Protein 4ESF (pdb70)

CATH classification: 1.10.10.10

Sequence (100 aa):
NLTEMLKGSLEGCVLEIISRRETYGYEITRHLNDLGFTEVVEGTVYTILVRLEKKKLVNIEKKPPRKFYSLNEAGRQELELFWKKWDFVSSKINVLKSSN

Nearest PDB structures (foldseek):
  4esf-assembly1_A-2  TM=1.010E+00  e=8.098E-18  Bacillus cereus ATCC 10987
  6abq-assembly1_B  TM=9.794E-01  e=4.890E-12  Listeria monocytogenes
  6abq-assembly1_A  TM=9.754E-01  e=1.601E-11  Listeria monocytogenes
  6qil-assembly2_C  TM=7.354E-01  e=1.183E-04  Halobacterium salinarum NRC-1
  2co5-assembly1_A  TM=8.386E-01  e=3.887E-03  Sulfolobus turreted icosahedral virus 1

InterPro domains:
  IPR005149 Transcription regulator PadR, N-terminal [PF03551] (16-87)
  IPR036388 Winged helix-like DNA-binding domain superfamily [G3DSA:1.10.10.10] (1-106)
  IPR036390 Winged helix DNA-binding domain superfamily [SSF46785] (5-99)
  IPR052509 Metal-responsive DNA-binding regulator [PTHR33169] (3-102)

Structure (mmCIF, N/CA/C/O backbone):
data_4ESF
#
_entry.id   4ESF
#
_cell.length_a   43.945
_cell.length_b   43.945
_cell.length_c   120.074
_cell.angle_alpha   90.00
_cell.angle_beta   90.00
_cell.angle_gamma   90.00
#
_symmetry.space_group_name_H-M   'P 43 21 2'
#
loop_
_entity.id
_entity.type
_entity.pdbx_description
1 polymer 'PadR-like transcriptional regulator'
2 water water
#
loop_
_atom_site.group_PDB
_atom_site.id
_atom_site.type_symbol
_atom_site.label_atom_id
_atom_site.label_alt_id
_atom_site.label_comp_id
_atom_site.label_asym_id
_atom_site.label_entity_id
_atom_site.label_seq_id
_atom_site.pdbx_PDB_ins_code
_atom_site.Cartn_x
_atom_site.Cartn_y
_atom_site.Cartn_z
_atom_site.occupancy
_atom_site.B_iso_or_equiv
_atom_site.auth_seq_id
_atom_site.auth_comp_id
_atom_site.auth_asym_id
_atom_site.auth_atom_id
_atom_site.pdbx_PDB_model_num
ATOM 1 N N . ASN A 1 3 ? 13.611 6.096 -12.587 1.00 75.66 3 ASN A N 1
ATOM 2 C CA . ASN A 1 3 ? 12.472 5.642 -11.793 1.00 98.21 3 ASN A CA 1
ATOM 3 C C . 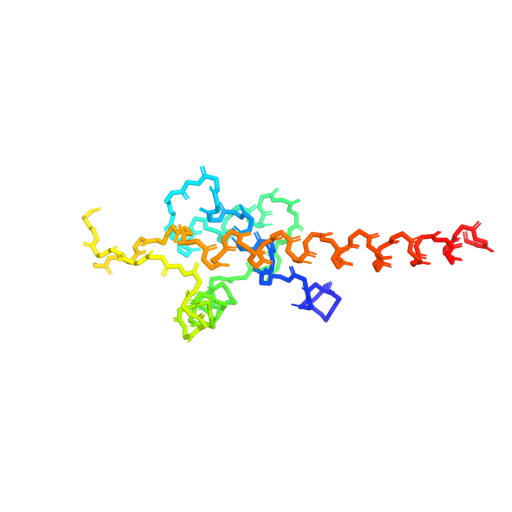ASN A 1 3 ? 12.547 6.182 -10.365 1.00 100.78 3 ASN A C 1
ATOM 4 O O . ASN A 1 3 ? 13.076 5.536 -9.456 1.00 100.30 3 ASN A O 1
ATOM 9 N N . LEU A 1 4 ? 11.998 7.377 -10.185 1.00 99.28 4 LEU A N 1
ATOM 10 C CA . LEU A 1 4 ? 12.099 8.098 -8.926 1.00 87.56 4 LEU A CA 1
ATOM 11 C C . LEU A 1 4 ? 10.808 8.020 -8.143 1.00 79.51 4 LEU A C 1
ATOM 12 O O . LEU A 1 4 ? 10.679 8.669 -7.112 1.00 66.87 4 LEU A O 1
ATOM 17 N N . THR A 1 5 ? 9.851 7.242 -8.644 1.00 83.44 5 THR A N 1
ATOM 18 C CA . THR A 1 5 ? 8.498 7.233 -8.097 1.00 82.80 5 THR A CA 1
ATOM 19 C C . THR A 1 5 ? 8.453 7.006 -6.580 1.00 70.79 5 THR A C 1
ATOM 20 O O . THR A 1 5 ? 7.866 7.800 -5.861 1.00 64.22 5 THR A O 1
ATOM 24 N N . GLU A 1 6 ? 9.066 5.940 -6.081 1.00 77.71 6 GLU A N 1
ATOM 25 C CA . GLU A 1 6 ? 8.976 5.660 -4.647 1.00 86.59 6 GLU A CA 1
ATOM 26 C C . GLU A 1 6 ? 9.577 6.792 -3.807 1.00 82.43 6 GLU A C 1
ATOM 27 O O . GLU A 1 6 ? 8.998 7.211 -2.795 1.00 80.38 6 GLU A O 1
ATOM 33 N N . MET A 1 7 ? 10.731 7.293 -4.238 1.00 72.73 7 MET A N 1
ATOM 34 C CA . MET A 1 7 ? 11.420 8.351 -3.505 1.00 71.26 7 MET A CA 1
ATOM 35 C C . MET A 1 7 ? 10.643 9.659 -3.549 1.00 62.29 7 MET A C 1
ATOM 36 O O . MET A 1 7 ? 10.576 10.396 -2.562 1.00 58.56 7 MET A O 1
ATOM 41 N N . LEU A 1 8 ? 10.056 9.940 -4.705 1.00 52.59 8 LEU A N 1
ATOM 42 C CA . LEU A 1 8 ? 9.335 11.186 -4.924 1.00 54.27 8 LEU A CA 1
ATOM 43 C C . LEU A 1 8 ? 7.913 11.142 -4.361 1.00 53.16 8 LEU A C 1
ATOM 44 O O . LEU A 1 8 ? 7.328 12.181 -4.062 1.00 53.32 8 LEU A O 1
ATOM 49 N N . LYS A 1 9 ? 7.369 9.937 -4.210 1.00 59.4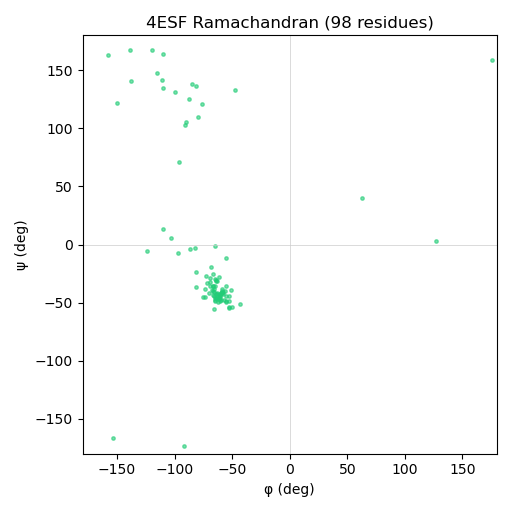0 9 LYS A N 1
ATOM 50 C CA . LYS A 1 9 ? 5.980 9.762 -3.789 1.00 67.17 9 LYS A CA 1
ATOM 51 C C . LYS A 1 9 ? 5.671 10.541 -2.508 1.00 62.10 9 LYS A C 1
ATOM 52 O O . LYS A 1 9 ? 4.743 11.351 -2.493 1.00 56.98 9 LYS A O 1
ATOM 58 N N . GLY A 1 10 ? 6.455 10.306 -1.450 1.00 59.94 10 GLY A N 1
ATOM 59 C CA . GLY A 1 10 ? 6.269 10.984 -0.176 1.00 48.89 10 GLY A CA 1
ATOM 60 C C . GLY A 1 10 ? 6.492 12.498 -0.138 1.00 56.74 10 GLY A C 1
ATOM 61 O O . GLY A 1 10 ? 6.321 13.101 0.931 1.00 67.24 10 GLY A O 1
ATOM 62 N N . SER A 1 11 ? 6.863 13.111 -1.273 1.00 52.61 11 SER A N 1
ATOM 63 C CA . SER A 1 11 ? 7.092 14.566 -1.366 1.00 42.53 11 SER A CA 1
ATOM 64 C C . SER A 1 11 ? 6.254 15.252 -2.436 1.00 39.15 11 SER A C 1
ATOM 65 O O . SER A 1 11 ? 6.253 16.474 -2.563 1.00 38.08 11 SER A O 1
ATOM 68 N N . LEU A 1 12 ? 5.536 14.458 -3.207 1.00 37.08 12 LEU A N 1
ATOM 69 C CA . LEU A 1 12 ? 4.897 14.953 -4.389 1.00 34.76 12 LEU A CA 1
ATOM 70 C C . LEU A 1 12 ? 3.670 15.820 -4.077 1.00 37.56 12 LEU A C 1
ATOM 71 O O . LEU A 1 12 ? 3.412 16.834 -4.744 1.00 37.48 12 LEU A O 1
ATOM 76 N N . GLU A 1 13 ? 2.911 15.435 -3.059 1.00 45.21 13 GLU A N 1
ATOM 77 C CA . GLU A 1 13 ? 1.761 16.240 -2.657 1.00 45.49 13 GLU A CA 1
ATOM 78 C C . GLU A 1 13 ? 2.189 17.663 -2.291 1.00 44.06 13 GLU A C 1
ATOM 79 O O . GLU A 1 13 ? 1.533 18.633 -2.694 1.00 41.68 13 GLU A O 1
ATOM 85 N N . GLY A 1 14 ? 3.301 17.780 -1.561 1.00 39.79 14 GLY A N 1
ATOM 86 C CA . GLY A 1 14 ? 3.855 19.080 -1.206 1.00 41.91 14 GLY A CA 1
ATOM 87 C C . GLY A 1 14 ? 4.318 19.920 -2.401 1.00 46.87 14 GLY A C 1
ATOM 88 O O . GLY A 1 14 ? 4.106 21.141 -2.455 1.00 43.72 14 GLY A O 1
ATOM 89 N N . CYS A 1 15 ? 4.977 19.282 -3.357 1.00 41.25 15 CYS A N 1
ATOM 90 C CA . CYS A 1 15 ? 5.401 19.980 -4.571 1.00 35.05 15 CYS A CA 1
ATOM 91 C C . CYS A 1 15 ? 4.166 20.547 -5.285 1.00 29.19 15 CYS A C 1
ATOM 92 O O . CYS A 1 15 ? 4.168 21.680 -5.732 1.00 37.55 15 CYS A O 1
ATOM 95 N N . VAL A 1 16 ? 3.094 19.770 -5.335 1.00 35.96 16 VAL A N 1
ATOM 96 C CA . VAL A 1 16 ? 1.852 20.243 -5.938 1.00 39.01 16 VAL A CA 1
ATOM 97 C C . VAL A 1 16 ? 1.264 21.450 -5.202 1.00 38.83 16 VAL A C 1
ATOM 98 O O . VAL A 1 16 ? 0.936 22.474 -5.830 1.00 42.96 16 VAL A O 1
ATOM 102 N N . LEU A 1 17 ? 1.152 21.338 -3.876 1.00 41.15 17 LEU A N 1
ATOM 103 C CA . LEU A 1 17 ? 0.715 22.463 -3.050 1.00 36.59 17 LEU A CA 1
ATOM 104 C C . LEU A 1 17 ? 1.566 23.689 -3.337 1.00 32.37 17 LEU A C 1
ATOM 105 O O . LEU A 1 17 ? 1.056 24.797 -3.486 1.00 36.06 17 LEU A O 1
ATOM 110 N N . GLU A 1 18 ? 2.874 23.493 -3.418 1.00 31.63 18 GLU A N 1
ATOM 111 C CA . GLU A 1 18 ? 3.750 24.606 -3.706 1.00 28.95 18 GLU A CA 1
ATOM 112 C C . GLU A 1 18 ? 3.404 25.231 -5.073 1.00 40.09 18 GLU A C 1
ATOM 113 O O . GLU A 1 18 ? 3.355 26.451 -5.193 1.00 36.65 18 GLU A O 1
ATOM 119 N N . ILE A 1 19 ? 3.156 24.396 -6.089 1.00 43.58 19 ILE A N 1
ATOM 120 C CA . ILE A 1 19 ? 2.835 24.901 -7.430 1.00 44.70 19 ILE A CA 1
ATOM 121 C C . ILE A 1 19 ? 1.503 25.665 -7.407 1.00 40.69 19 ILE A C 1
ATOM 122 O O . ILE A 1 19 ? 1.418 26.779 -7.914 1.00 38.90 19 ILE A O 1
ATOM 127 N N . ILE A 1 20 ? 0.476 25.079 -6.785 1.00 43.48 20 ILE A N 1
ATOM 128 C CA . ILE A 1 20 ? -0.828 25.734 -6.725 1.00 48.72 20 ILE A CA 1
ATOM 129 C C . ILE A 1 20 ? -0.777 27.073 -5.976 1.00 55.98 20 ILE A C 1
ATOM 130 O O . ILE A 1 20 ? -1.578 27.975 -6.246 1.00 52.80 20 ILE A O 1
ATOM 135 N N . SER A 1 21 ? 0.165 27.193 -5.041 1.00 49.48 21 SER A N 1
ATOM 136 C CA . SER A 1 21 ? 0.284 28.388 -4.220 1.00 46.01 21 SER A CA 1
ATOM 137 C C . SER A 1 21 ? 0.635 29.613 -5.034 1.00 41.10 21 SER A C 1
ATOM 138 O O . SER A 1 21 ? 0.248 30.732 -4.677 1.00 44.82 21 SER A O 1
ATOM 141 N N . ARG A 1 22 ? 1.383 29.416 -6.122 1.00 40.47 22 ARG A N 1
ATOM 142 C CA . ARG A 1 22 ? 1.924 30.538 -6.891 1.00 48.23 22 ARG A CA 1
ATOM 143 C C . ARG A 1 22 ? 0.840 31.262 -7.688 1.00 59.07 22 ARG A C 1
ATOM 144 O O . ARG A 1 22 ? 0.968 32.462 -7.978 1.00 56.54 22 ARG A O 1
ATOM 152 N N . ARG A 1 23 ? -0.212 30.521 -8.041 1.00 55.70 23 ARG A N 1
ATOM 153 C CA . ARG A 1 23 ? -1.388 31.085 -8.702 1.00 56.65 23 ARG A CA 1
ATOM 154 C C . ARG A 1 23 ? -2.396 30.007 -9.099 1.00 50.55 23 ARG A C 1
ATOM 155 O O . ARG A 1 23 ? -2.066 28.823 -9.195 1.00 45.77 23 ARG A O 1
ATOM 163 N N . GLU A 1 24 ? -3.641 30.427 -9.294 1.00 53.72 24 GLU A N 1
ATOM 164 C CA . GLU A 1 24 ? -4.697 29.520 -9.740 1.00 60.45 24 GLU A CA 1
ATOM 165 C C . GLU A 1 24 ? -4.206 28.683 -10.913 1.00 59.91 24 GLU A C 1
ATOM 166 O O . GLU A 1 24 ? -3.626 29.218 -11.846 1.00 59.59 24 GLU A O 1
ATOM 172 N N . THR A 1 25 ? -4.442 27.379 -10.867 1.00 57.43 25 THR A N 1
ATOM 173 C CA . THR A 1 25 ? -3.953 26.500 -11.917 1.00 57.44 25 THR A CA 1
ATOM 174 C C . THR A 1 25 ? -4.824 25.250 -12.039 1.00 57.32 25 THR A C 1
ATOM 175 O O . THR A 1 25 ? -5.927 25.210 -11.520 1.00 51.81 25 THR A O 1
ATOM 179 N N . TYR A 1 26 ? -4.355 24.243 -12.758 1.00 55.53 26 TYR A N 1
ATOM 180 C CA . TYR A 1 26 ? -5.168 23.057 -12.987 1.00 52.65 26 TYR A CA 1
ATOM 181 C C . TYR A 1 26 ? -4.266 21.876 -13.337 1.00 51.38 26 TYR A C 1
ATOM 182 O O . TYR A 1 26 ? -3.106 22.060 -13.676 1.00 52.07 26 TYR A O 1
ATOM 191 N N . GLY A 1 27 ? -4.806 20.667 -13.228 1.00 52.92 27 GLY A N 1
ATOM 192 C CA . GLY A 1 27 ? -4.032 19.447 -13.384 1.00 47.44 27 GLY A CA 1
ATOM 193 C C . GLY A 1 27 ? -3.036 19.400 -14.535 1.00 51.18 27 GLY A C 1
ATOM 194 O O . GLY A 1 27 ? -1.871 19.041 -14.339 1.00 51.71 27 GLY A O 1
ATOM 195 N N . TYR A 1 28 ? -3.477 19.729 -15.746 1.00 47.32 28 TYR A N 1
ATOM 196 C CA . TYR A 1 28 ? -2.591 19.590 -16.895 1.00 56.41 28 TYR A CA 1
ATOM 197 C C . TYR A 1 28 ? -1.369 20.479 -16.671 1.00 52.73 28 TYR A C 1
ATOM 198 O O . TYR A 1 28 ? -0.233 20.066 -16.894 1.00 47.08 28 TYR A O 1
ATOM 207 N N . GLU A 1 29 ? -1.612 21.700 -16.219 1.00 45.66 29 GLU A N 1
ATOM 208 C CA . GLU A 1 29 ? -0.550 22.664 -16.106 1.00 43.00 29 GLU A CA 1
ATOM 209 C C . GLU A 1 29 ? 0.386 22.294 -14.947 1.00 40.74 29 GLU A C 1
ATOM 210 O O . GLU A 1 29 ? 1.597 22.502 -15.003 1.00 42.86 29 GLU A O 1
ATOM 216 N N . ILE A 1 30 ? -0.172 21.712 -13.895 1.00 42.29 30 ILE A N 1
ATOM 217 C CA . ILE A 1 30 ? 0.649 21.283 -12.789 1.00 37.41 30 ILE A CA 1
ATOM 218 C C . ILE A 1 30 ? 1.574 20.169 -13.266 1.00 42.10 30 ILE A C 1
ATOM 219 O O . ILE A 1 30 ? 2.767 20.147 -12.983 1.00 40.07 30 ILE A O 1
ATOM 224 N N . THR A 1 31 ? 1.003 19.224 -13.993 1.00 47.70 31 THR A N 1
ATOM 225 C CA . THR A 1 31 ? 1.781 18.104 -14.519 1.00 42.27 31 THR A CA 1
ATOM 226 C C . THR A 1 31 ? 2.950 18.612 -15.377 1.00 41.17 31 THR A C 1
ATOM 227 O O . THR A 1 31 ? 4.097 18.189 -15.204 1.00 41.85 31 THR A O 1
ATOM 231 N N . ARG A 1 32 ? 2.663 19.548 -16.279 1.00 40.16 32 ARG A N 1
ATOM 232 C CA . ARG A 1 32 ? 3.693 20.034 -17.192 1.00 41.87 32 ARG A CA 1
ATOM 233 C C . ARG A 1 32 ? 4.757 20.785 -16.396 1.00 45.29 32 ARG A C 1
ATOM 234 O O . ARG A 1 32 ? 5.945 20.699 -16.709 1.00 46.18 32 ARG A O 1
ATOM 242 N N . HIS A 1 33 ? 4.336 21.500 -15.354 1.00 47.05 33 HIS A N 1
ATOM 243 C CA . HIS A 1 33 ? 5.293 22.217 -14.511 1.00 49.75 33 HIS A CA 1
ATOM 244 C C . HIS A 1 33 ? 6.263 21.232 -13.808 1.00 43.63 33 HIS A C 1
ATOM 245 O O . HIS A 1 33 ? 7.473 21.469 -13.754 1.00 49.83 33 HIS A O 1
ATOM 252 N N . LEU A 1 34 ? 5.739 20.115 -13.320 1.00 40.92 34 LEU A N 1
ATOM 253 C CA . LEU A 1 34 ? 6.560 19.062 -12.699 1.00 36.12 34 LEU A CA 1
ATOM 254 C C . LEU A 1 34 ? 7.495 18.393 -13.723 1.00 38.63 34 LEU A C 1
ATOM 255 O O . LEU A 1 34 ? 8.651 18.076 -13.432 1.00 37.57 34 LEU A O 1
ATOM 260 N N . ASN A 1 35 ? 6.985 18.198 -14.931 1.00 44.93 35 ASN A N 1
ATOM 261 C CA . ASN A 1 35 ? 7.791 17.665 -16.032 1.00 48.94 35 ASN A CA 1
ATOM 262 C C . ASN A 1 35 ? 8.919 18.614 -16.391 1.00 49.46 35 ASN A C 1
ATOM 263 O O . ASN A 1 35 ? 10.056 18.184 -16.567 1.00 50.60 35 ASN A O 1
ATOM 268 N N . ASP A 1 36 ? 8.594 19.902 -16.503 1.00 50.52 36 ASP A N 1
ATOM 269 C CA . ASP A 1 36 ? 9.582 20.931 -16.813 1.00 50.97 36 ASP A CA 1
ATOM 270 C C . ASP A 1 36 ? 10.650 21.048 -15.714 1.00 54.08 36 ASP A C 1
ATOM 271 O O . ASP A 1 36 ? 11.802 21.389 -15.995 1.00 54.29 36 ASP A O 1
ATOM 276 N N . LEU A 1 37 ? 10.264 20.777 -14.463 1.00 45.92 37 LEU A N 1
ATOM 277 C CA . LEU A 1 37 ? 11.210 20.755 -13.348 1.00 51.05 37 LEU A CA 1
ATOM 278 C C . LEU A 1 37 ? 12.244 19.618 -13.502 1.00 51.84 37 LEU A C 1
ATOM 279 O O . LEU A 1 37 ? 13.380 19.723 -13.038 1.00 53.59 37 LEU A O 1
ATOM 284 N N . GLY A 1 38 ? 11.842 18.528 -14.146 1.00 48.67 38 GLY A N 1
ATOM 285 C CA . GLY A 1 38 ? 12.722 17.381 -14.328 1.00 48.61 38 GLY A CA 1
ATOM 286 C C . GLY A 1 38 ? 12.092 16.076 -13.859 1.00 48.80 38 GLY A C 1
ATOM 287 O O . GLY A 1 38 ? 12.724 15.029 -13.897 1.00 50.47 38 GLY A O 1
ATOM 288 N N . PHE A 1 39 ? 10.841 16.126 -13.421 1.00 38.23 39 PHE A N 1
ATOM 289 C CA . PHE A 1 39 ? 10.154 14.909 -13.018 1.00 46.09 39 PHE A CA 1
ATOM 290 C C . PHE A 1 39 ? 9.333 14.433 -14.195 1.00 42.16 39 PHE A C 1
ATOM 291 O O . PHE A 1 39 ? 8.106 14.482 -14.190 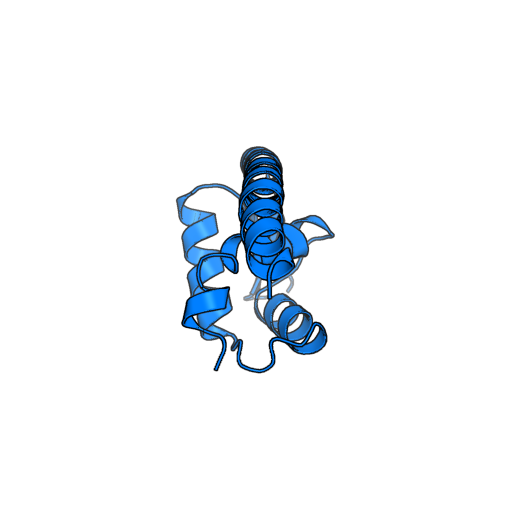1.00 44.85 39 PHE A O 1
ATOM 299 N N . THR A 1 40 ? 10.039 13.949 -15.209 1.00 56.32 40 THR A N 1
ATOM 300 C CA . THR A 1 40 ? 9.431 13.668 -16.502 1.00 62.09 40 THR A CA 1
ATOM 301 C C . THR A 1 40 ? 8.463 12.493 -16.463 1.00 67.73 40 THR A C 1
ATOM 302 O O . THR A 1 40 ? 7.620 12.357 -17.354 1.00 74.21 40 THR A O 1
ATOM 306 N N . GLU A 1 41 ? 8.572 11.653 -15.437 1.00 61.73 41 GLU A N 1
ATOM 307 C CA . GLU A 1 41 ? 7.738 10.462 -15.341 1.00 63.56 41 GLU A CA 1
ATOM 308 C C . GLU A 1 41 ? 6.401 10.755 -14.660 1.00 65.76 41 GLU A C 1
ATOM 309 O O . GLU A 1 41 ? 5.544 9.871 -14.557 1.00 74.01 41 GLU A O 1
ATOM 315 N N . VAL A 1 42 ? 6.216 11.989 -14.195 1.00 55.16 42 VAL A N 1
ATOM 316 C CA . VAL A 1 42 ? 4.949 12.376 -13.589 1.00 56.72 42 VAL A CA 1
ATOM 317 C C . VAL A 1 42 ? 3.917 12.600 -14.681 1.00 54.39 42 VAL A C 1
ATOM 318 O O . VAL A 1 42 ? 4.109 13.446 -15.541 1.00 53.94 42 VAL A O 1
ATOM 322 N N . VAL A 1 43 ? 2.824 11.848 -14.618 1.00 55.14 43 VAL A N 1
ATOM 323 C CA . VAL A 1 43 ? 1.749 11.963 -15.582 1.00 53.46 43 VAL A CA 1
ATOM 324 C C . VAL A 1 43 ? 0.521 12.578 -14.929 1.00 59.39 43 VAL A C 1
ATOM 325 O O . VAL A 1 43 ? 0.413 12.616 -13.704 1.00 52.89 43 VAL A O 1
ATOM 329 N N . GLU A 1 44 ? -0.409 13.032 -15.759 1.00 58.33 44 GLU A N 1
ATOM 330 C CA . GLU A 1 44 ? -1.624 13.673 -15.283 1.00 56.14 44 GLU A CA 1
ATOM 331 C C . GLU A 1 44 ? -2.395 12.902 -14.231 1.00 54.49 44 GLU A C 1
ATOM 332 O O . GLU A 1 44 ? -2.982 13.511 -13.354 1.00 49.63 44 GLU A O 1
ATOM 338 N N . GLY A 1 45 ? -2.466 11.580 -14.372 1.00 61.43 45 GLY A N 1
ATOM 339 C CA . GLY A 1 45 ? -3.263 10.757 -13.476 1.00 57.52 45 GLY A CA 1
ATOM 340 C C . GLY A 1 45 ? -2.687 10.777 -12.065 1.00 56.69 45 GLY A C 1
ATOM 341 O O . GLY A 1 45 ? -3.406 10.550 -11.072 1.00 51.19 45 GLY A O 1
ATOM 342 N N . THR A 1 46 ? -1.386 11.045 -11.977 1.00 48.94 46 THR A N 1
ATOM 343 C CA . THR A 1 46 ? -0.713 11.111 -10.690 1.00 55.67 46 THR A CA 1
ATOM 344 C C . THR A 1 46 ? -1.110 12.426 -10.045 1.00 54.00 46 THR A C 1
ATOM 345 O O . THR A 1 46 ? -1.456 12.471 -8.864 1.00 55.03 46 THR A O 1
ATOM 349 N N . VAL A 1 47 ? -1.079 13.500 -10.830 1.00 44.80 47 VAL A N 1
ATOM 350 C CA . VAL A 1 47 ? -1.502 14.798 -10.327 1.00 40.13 47 VAL A CA 1
ATOM 351 C C . VAL A 1 47 ? -3.002 14.785 -10.002 1.00 46.30 47 VAL A C 1
ATOM 352 O O . VAL A 1 47 ? -3.427 15.290 -8.972 1.00 43.48 47 VAL A O 1
ATOM 356 N N . TYR A 1 48 ? -3.815 14.210 -10.880 1.00 41.11 48 TYR A N 1
ATOM 357 C CA . TYR A 1 48 ? -5.237 14.110 -10.608 1.00 52.45 48 TYR A CA 1
ATOM 358 C C . TYR A 1 48 ? -5.471 13.523 -9.205 1.00 57.70 48 TYR A C 1
ATOM 359 O O . TYR A 1 48 ? -6.181 14.108 -8.389 1.00 53.68 48 TYR A O 1
ATOM 368 N N . THR A 1 49 ? -4.869 12.362 -8.949 1.00 54.63 49 THR A N 1
ATOM 369 C CA . THR A 1 49 ? -5.058 11.639 -7.693 1.00 60.53 49 THR A CA 1
ATOM 370 C C . THR A 1 49 ? -4.655 12.518 -6.504 1.00 54.41 49 THR A C 1
ATOM 371 O O . THR A 1 49 ? -5.342 12.546 -5.493 1.00 52.39 49 THR A O 1
ATOM 375 N N . ILE A 1 50 ? -3.554 13.256 -6.646 1.00 51.76 50 ILE A N 1
ATOM 376 C CA . ILE A 1 50 ? -3.114 14.188 -5.604 1.00 46.83 50 ILE A CA 1
ATOM 377 C C . ILE A 1 50 ? -4.137 15.307 -5.377 1.00 57.68 50 ILE A C 1
ATOM 378 O O . ILE A 1 50 ? -4.458 15.634 -4.232 1.00 53.21 50 ILE A O 1
ATOM 383 N N . LEU A 1 51 ? -4.637 15.891 -6.468 1.00 55.60 51 LEU A N 1
ATOM 384 C CA . LEU A 1 51 ? -5.618 16.971 -6.384 1.00 50.65 51 LEU A CA 1
ATOM 385 C C . LEU A 1 51 ? -6.868 16.506 -5.635 1.00 52.23 51 LEU A C 1
ATOM 386 O O . LEU A 1 51 ? -7.441 17.273 -4.847 1.00 55.25 51 LEU A O 1
ATOM 391 N N . VAL A 1 52 ? -7.293 15.264 -5.882 1.00 48.03 52 VAL A N 1
ATOM 392 C CA . VAL A 1 52 ? -8.412 14.678 -5.139 1.00 51.62 52 VAL A CA 1
ATOM 393 C C . VAL A 1 52 ? -8.084 14.614 -3.629 1.00 62.51 52 VAL A C 1
ATOM 394 O O . VAL A 1 52 ? -8.893 15.029 -2.797 1.00 66.92 52 VAL A O 1
ATOM 398 N N . ARG A 1 53 ? -6.907 14.098 -3.274 1.00 58.71 53 ARG A N 1
ATOM 399 C CA . ARG A 1 53 ? -6.494 14.048 -1.867 1.00 61.25 53 ARG A CA 1
ATOM 400 C C . ARG A 1 53 ? -6.507 15.435 -1.220 1.00 56.97 53 ARG A C 1
ATOM 401 O O . ARG A 1 53 ? -6.893 15.582 -0.070 1.00 73.57 53 ARG A O 1
ATOM 409 N N . LEU A 1 54 ? -6.074 16.451 -1.959 1.00 57.38 54 LEU A N 1
ATOM 410 C CA . LEU A 1 54 ? -6.018 17.804 -1.420 1.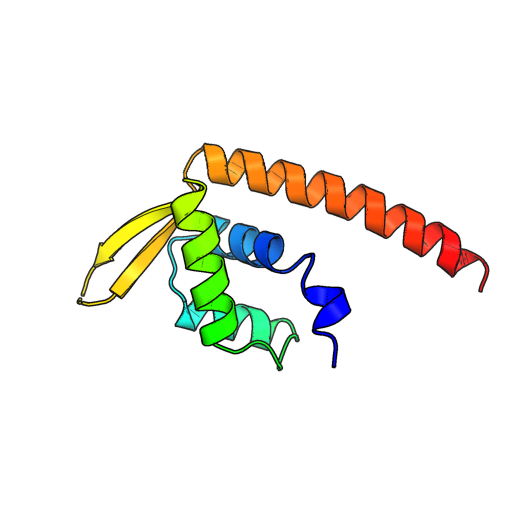00 58.21 54 LEU A CA 1
ATOM 411 C C . LEU A 1 54 ? -7.428 18.347 -1.221 1.00 65.72 54 LEU A C 1
ATOM 412 O O . LEU A 1 54 ? -7.681 19.127 -0.302 1.00 53.43 54 LEU A O 1
ATOM 417 N N . GLU A 1 55 ? -8.354 17.939 -2.082 1.00 74.13 55 GLU A N 1
ATOM 418 C CA . GLU A 1 55 ? -9.733 18.402 -1.951 1.00 72.36 55 GLU A CA 1
ATOM 419 C C . GLU A 1 55 ? -10.444 17.796 -0.723 1.00 70.50 55 GLU A C 1
ATOM 420 O O . GLU A 1 55 ? -11.184 18.486 -0.017 1.00 68.94 55 GLU A O 1
ATOM 426 N N . LYS A 1 56 ? -10.230 16.509 -0.468 1.00 74.51 56 LYS A N 1
ATOM 427 C CA . LYS A 1 56 ? -10.853 15.856 0.684 1.00 79.93 56 LYS A CA 1
ATOM 428 C C . LYS A 1 56 ? -10.254 16.368 2.012 1.00 82.56 56 LYS A C 1
ATOM 429 O O . LYS A 1 56 ? -10.935 16.384 3.035 1.00 87.51 56 LYS A O 1
ATOM 435 N N . LYS A 1 57 ? -8.989 16.790 1.991 1.00 75.41 57 LYS A N 1
ATOM 436 C CA . LYS A 1 57 ? -8.353 17.389 3.165 1.00 72.51 57 LYS A CA 1
ATOM 437 C C . LYS A 1 57 ? -8.702 18.869 3.301 1.00 75.10 57 LYS A C 1
ATOM 438 O O . LYS A 1 57 ? -8.275 19.519 4.255 1.00 85.91 57 LYS A O 1
ATOM 444 N N . LYS A 1 58 ? -9.456 19.400 2.339 1.00 66.30 58 LYS A N 1
ATOM 445 C CA . LYS A 1 58 ? -9.945 20.780 2.387 1.00 60.32 58 LYS A CA 1
ATOM 446 C C . LYS A 1 58 ? -8.812 21.796 2.373 1.00 53.48 58 LYS A C 1
ATOM 447 O O . LYS A 1 58 ? -8.881 22.804 3.052 1.00 53.81 58 LYS A O 1
ATOM 453 N N . LEU A 1 59 ? -7.789 21.534 1.565 1.00 46.83 59 LEU A N 1
ATOM 454 C CA . LEU A 1 59 ? -6.621 22.397 1.448 1.00 52.34 59 LEU A CA 1
ATOM 455 C C . LEU A 1 59 ? -6.675 23.371 0.250 1.00 49.19 59 LEU A C 1
ATOM 456 O O . LEU A 1 59 ? -5.810 24.236 0.130 1.00 47.21 59 LEU A O 1
ATOM 461 N N . VAL A 1 60 ? -7.672 23.240 -0.624 1.00 58.30 60 VAL A N 1
ATOM 462 C CA . VAL A 1 60 ? -7.708 24.027 -1.875 1.00 54.85 60 VAL A CA 1
ATOM 463 C C . VAL A 1 60 ? -9.093 24.556 -2.165 1.00 52.16 60 VAL A C 1
ATOM 464 O O . VAL A 1 60 ? -10.064 23.845 -1.937 1.00 55.29 60 VAL A O 1
ATOM 468 N N . ASN A 1 61 ? -9.195 25.792 -2.653 1.00 47.93 61 ASN A N 1
ATOM 469 C CA . ASN A 1 61 ? -10.463 26.289 -3.160 1.00 52.10 61 ASN A CA 1
ATOM 470 C C . ASN A 1 61 ? -10.625 25.866 -4.624 1.00 65.99 61 ASN A C 1
ATOM 471 O O . ASN A 1 61 ? -9.671 25.929 -5.407 1.00 72.61 61 ASN A O 1
ATOM 476 N N . ILE A 1 62 ? -11.826 25.434 -4.996 1.00 71.42 62 ILE A N 1
ATOM 477 C CA . ILE A 1 62 ? -12.086 24.970 -6.365 1.00 68.28 62 ILE A CA 1
ATOM 478 C C . ILE A 1 62 ? -13.073 25.867 -7.090 1.00 64.25 62 ILE A C 1
ATOM 479 O O . ILE A 1 62 ? -13.984 26.420 -6.491 1.00 69.07 62 ILE A O 1
ATOM 484 N N . GLU A 1 63 ? -12.903 25.985 -8.396 1.00 75.48 63 GLU A N 1
ATOM 485 C CA . GLU A 1 63 ? -13.765 26.837 -9.196 1.00 81.78 63 GLU A CA 1
ATOM 486 C C . GLU A 1 63 ? -13.876 26.256 -10.605 1.00 70.90 63 GLU A C 1
ATOM 487 O O . GLU A 1 63 ? -12.861 26.048 -11.253 1.00 66.65 63 GLU A O 1
ATOM 493 N N . LYS A 1 64 ? -15.099 25.956 -11.049 1.00 74.51 64 LYS A N 1
ATOM 494 C CA . LYS A 1 64 ? -15.349 25.561 -12.440 1.00 86.80 64 LYS A CA 1
ATOM 495 C C . LYS A 1 64 ? -15.400 26.803 -13.321 1.00 94.78 64 LYS A C 1
ATOM 496 O O . LYS A 1 64 ? -16.330 27.596 -13.233 1.00 96.59 64 LYS A O 1
ATOM 502 N N . LYS A 1 65 ? -14.384 26.967 -14.160 1.00 98.23 65 LYS A N 1
ATOM 503 C CA . LYS A 1 65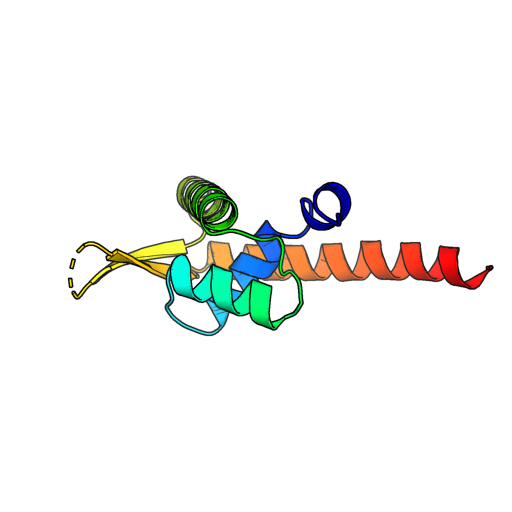 ? -14.221 28.164 -14.977 1.00 97.31 65 LYS A CA 1
ATOM 504 C C . LYS A 1 65 ? -14.244 27.787 -16.455 1.00 108.01 65 LYS A C 1
ATOM 505 O O . LYS A 1 65 ? -14.151 26.603 -16.797 1.00 105.91 65 LYS A O 1
ATOM 511 N N . PRO A 1 66 ? -14.374 28.798 -17.336 1.00 111.29 66 PRO A N 1
ATOM 512 C CA . PRO A 1 66 ? -14.245 28.654 -18.788 1.00 107.12 66 PRO A CA 1
ATOM 513 C C . PRO A 1 66 ? -12.806 28.862 -19.269 1.00 101.70 66 PRO A C 1
ATOM 514 O O . PRO A 1 66 ? -11.891 28.979 -18.447 1.00 98.49 66 PRO A O 1
ATOM 518 N N . PRO A 1 72 ? -15.265 21.534 -19.218 1.00 139.40 72 PRO A N 1
ATOM 519 C CA . PRO A 1 72 ? -15.502 21.977 -17.838 1.00 139.26 72 PRO A CA 1
ATOM 520 C C . PRO A 1 72 ? -14.308 21.698 -16.920 1.00 132.82 72 PRO A C 1
ATOM 521 O O . PRO A 1 72 ? -14.132 20.553 -16.497 1.00 135.71 72 PRO A O 1
ATOM 525 N N . ARG A 1 73 ? -13.510 22.718 -16.605 1.00 121.26 73 ARG A N 1
ATOM 526 C CA . ARG A 1 73 ? -12.301 22.504 -15.806 1.00 98.84 73 ARG A CA 1
ATOM 527 C C . ARG A 1 73 ? -12.359 23.099 -14.402 1.00 86.43 73 ARG A C 1
ATOM 528 O O . ARG A 1 73 ? -12.874 24.196 -14.169 1.00 68.09 73 ARG A O 1
ATOM 536 N N . LYS A 1 74 ? -11.790 22.350 -13.469 1.00 69.83 74 LYS A N 1
ATOM 537 C CA . LYS A 1 74 ? -11.707 22.776 -12.089 1.00 77.76 74 LYS A CA 1
ATOM 538 C C . LYS A 1 74 ? -10.431 23.587 -11.939 1.00 70.64 74 LYS A C 1
ATOM 539 O O . LYS A 1 74 ? -9.357 23.122 -12.308 1.00 73.64 74 LYS A O 1
ATOM 545 N N . PHE A 1 75 ? -10.550 24.812 -11.438 1.00 57.98 75 PHE A N 1
ATOM 546 C CA . PHE A 1 75 ? -9.372 25.612 -11.114 1.00 54.16 75 PHE A CA 1
ATOM 547 C C . PHE A 1 75 ? -9.088 25.557 -9.615 1.00 53.14 75 PHE A C 1
ATOM 548 O O . PHE A 1 75 ? -9.991 25.746 -8.780 1.00 57.81 75 PHE A O 1
ATOM 556 N N . TYR A 1 76 ? -7.825 25.294 -9.285 1.00 50.45 76 TYR A N 1
ATOM 557 C CA . TYR A 1 76 ? -7.403 25.106 -7.900 1.00 46.74 76 TYR A CA 1
ATOM 558 C C . TYR A 1 76 ? -6.552 26.275 -7.447 1.00 54.02 76 TYR A C 1
ATOM 559 O O . TYR A 1 76 ? -5.667 26.729 -8.172 1.00 50.08 76 TYR A O 1
ATOM 568 N N . SER A 1 77 ? -6.839 26.767 -6.248 1.00 54.27 77 SER A N 1
ATOM 569 C CA . SER A 1 77 ? -5.935 27.668 -5.555 1.00 58.96 77 SER A CA 1
ATOM 570 C C . SER A 1 77 ? -5.908 27.260 -4.076 1.00 52.19 77 SER A C 1
ATOM 571 O O . SER A 1 77 ? -6.739 26.484 -3.639 1.00 48.91 77 SER A O 1
ATOM 574 N N . LEU A 1 78 ? -4.956 27.780 -3.317 1.00 45.00 78 LEU A N 1
ATOM 575 C CA . LEU A 1 78 ? -4.836 27.406 -1.904 1.00 55.72 78 LEU A CA 1
ATOM 576 C C . LEU A 1 78 ? -5.801 28.190 -1.037 1.00 45.59 78 LEU A C 1
ATOM 577 O O . LEU A 1 78 ? -5.956 29.385 -1.215 1.00 51.81 7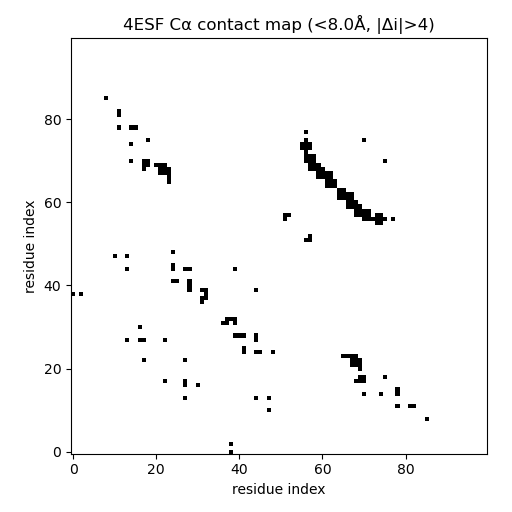8 LEU A O 1
ATOM 582 N N . ASN A 1 79 ? -6.460 27.510 -0.109 1.00 53.66 79 ASN A N 1
ATOM 583 C CA . ASN A 1 79 ? -7.116 28.209 1.004 1.00 54.91 79 ASN A CA 1
ATOM 584 C C . ASN A 1 79 ? -6.144 28.299 2.183 1.00 57.46 79 ASN A C 1
ATOM 585 O O . ASN A 1 79 ? -4.973 27.930 2.069 1.00 50.80 79 ASN A O 1
ATOM 590 N N . GLU A 1 80 ? -6.626 28.787 3.324 1.00 54.32 80 GLU A N 1
ATOM 591 C CA . GLU A 1 80 ? -5.755 29.056 4.443 1.00 46.51 80 GLU A CA 1
ATOM 592 C C . GLU A 1 80 ? -5.142 27.780 5.024 1.00 52.19 80 GLU A C 1
ATOM 593 O O . GLU A 1 80 ? -3.957 27.752 5.392 1.00 46.44 80 GLU A O 1
ATOM 599 N N . ALA A 1 81 ? -5.956 26.736 5.123 1.00 50.07 81 ALA A N 1
ATOM 600 C CA . ALA A 1 81 ? -5.458 25.433 5.533 1.00 59.12 81 ALA A CA 1
ATOM 601 C C . ALA A 1 81 ? -4.313 25.000 4.603 1.00 58.41 81 ALA A C 1
ATOM 602 O O . ALA A 1 81 ? -3.255 24.519 5.073 1.00 49.39 81 ALA A O 1
ATOM 604 N N . GLY A 1 82 ? -4.509 25.199 3.289 1.00 47.60 82 GLY A N 1
ATOM 605 C CA . GLY A 1 82 ? -3.514 24.786 2.312 1.00 37.77 82 GLY A CA 1
ATOM 606 C C . GLY A 1 82 ? -2.175 25.484 2.507 1.00 40.32 82 GLY A C 1
ATOM 607 O O . GLY A 1 82 ? -1.122 24.857 2.491 1.00 43.58 82 GLY A O 1
ATOM 608 N N . ARG A 1 83 ? -2.204 26.793 2.710 1.00 43.43 83 ARG A N 1
ATOM 609 C CA . ARG A 1 83 ? -0.977 27.534 2.989 1.00 48.19 83 ARG A CA 1
ATOM 610 C C . ARG A 1 83 ? -0.327 27.024 4.276 1.00 49.61 83 ARG A C 1
ATOM 611 O O . ARG A 1 83 ? 0.882 26.785 4.301 1.00 47.56 83 ARG A O 1
ATOM 619 N N . GLN A 1 84 ? -1.135 26.854 5.330 1.00 45.34 84 GLN A N 1
ATOM 620 C CA . GLN A 1 84 ? -0.651 26.291 6.590 1.00 50.69 84 GLN A CA 1
ATOM 621 C C . GLN A 1 84 ? 0.045 24.969 6.309 1.00 45.35 84 GLN A C 1
ATOM 622 O O . GLN A 1 84 ? 1.167 24.752 6.749 1.00 40.91 84 GLN A O 1
ATOM 628 N N . GLU A 1 85 ? -0.619 24.103 5.537 1.00 49.04 85 GLU A N 1
ATOM 629 C CA . GLU A 1 85 ? -0.111 22.745 5.301 1.00 43.17 85 GLU A CA 1
ATOM 630 C C . GLU A 1 85 ? 1.186 22.758 4.501 1.00 48.45 85 GLU A C 1
ATOM 631 O O . GLU A 1 85 ? 2.114 21.997 4.817 1.00 43.32 85 GLU A O 1
ATOM 637 N N . LEU A 1 86 ? 1.252 23.648 3.500 1.00 44.84 86 LEU A N 1
ATOM 638 C CA . LEU A 1 86 ? 2.453 23.844 2.662 1.00 39.56 86 LEU A CA 1
ATOM 639 C C . LEU A 1 86 ? 3.632 24.272 3.539 1.00 34.38 86 LEU A C 1
ATOM 640 O O . LEU A 1 86 ? 4.758 23.823 3.348 1.00 43.68 86 LEU A O 1
ATOM 645 N N . GLU A 1 87 ? 3.373 25.159 4.485 1.00 39.63 87 GLU A N 1
ATOM 646 C CA . GLU A 1 87 ? 4.426 25.557 5.415 1.00 46.29 87 GLU A CA 1
ATOM 647 C C . GLU A 1 87 ? 4.941 24.342 6.176 1.00 40.82 87 GLU A C 1
ATOM 648 O O . GLU A 1 87 ? 6.131 24.190 6.356 1.00 41.09 87 GLU A O 1
ATOM 654 N N . LEU A 1 88 ? 4.048 23.464 6.599 1.00 45.02 88 LEU A N 1
ATOM 655 C CA . LEU A 1 88 ? 4.476 22.311 7.401 1.00 51.93 88 LEU A CA 1
ATOM 656 C C . LEU A 1 88 ? 5.275 21.353 6.543 1.00 45.19 88 LEU A C 1
ATOM 657 O O . LEU A 1 88 ? 6.222 20.727 7.004 1.00 36.02 88 LEU A O 1
ATOM 662 N N . PHE A 1 89 ? 4.883 21.243 5.280 1.00 41.61 89 PHE A N 1
ATOM 663 C CA . PHE A 1 89 ? 5.578 20.352 4.352 1.00 40.58 89 PHE A CA 1
ATOM 664 C C . PHE A 1 89 ? 7.031 20.775 4.189 1.00 39.86 89 PHE A C 1
ATOM 665 O O . PHE A 1 89 ? 7.921 19.948 4.233 1.00 42.07 89 PHE A O 1
ATOM 673 N N . TRP A 1 90 ? 7.260 22.067 3.975 1.00 42.11 90 TRP A N 1
ATOM 674 C CA . TRP A 1 90 ? 8.609 22.567 3.764 1.00 38.61 90 TRP A CA 1
ATOM 675 C C . TRP A 1 90 ? 9.442 22.415 5.051 1.00 43.43 90 TRP A C 1
ATOM 676 O O . TRP A 1 90 ? 10.635 22.130 4.976 1.00 40.75 90 TRP A O 1
ATOM 687 N N . LYS A 1 91 ? 8.833 22.596 6.228 1.00 39.69 91 LYS A N 1
ATOM 688 C CA . LYS A 1 91 ? 9.588 22.412 7.478 1.00 43.70 91 LYS A CA 1
ATOM 689 C C . LYS A 1 91 ? 10.006 20.932 7.574 1.00 42.12 91 LYS A C 1
ATOM 690 O O . LYS A 1 91 ? 11.171 20.618 7.791 1.00 41.38 91 LYS A O 1
ATOM 696 N N . LYS A 1 92 ? 9.060 20.028 7.350 1.00 36.49 92 LYS A N 1
ATOM 697 C CA . LYS A 1 92 ? 9.378 18.617 7.261 1.00 44.74 92 LYS A CA 1
ATOM 698 C C . LYS A 1 92 ? 10.466 18.320 6.202 1.00 44.95 92 LYS A C 1
ATOM 699 O O . LYS A 1 92 ? 11.461 17.642 6.490 1.00 44.59 92 LYS A O 1
ATOM 705 N N . TRP A 1 93 ? 10.315 18.859 4.995 1.00 43.78 93 TRP A N 1
ATOM 706 C CA . TRP A 1 93 ? 11.321 18.648 3.958 1.00 36.42 93 TRP A CA 1
ATOM 707 C C . TRP A 1 93 ? 12.719 19.084 4.427 1.00 37.17 93 TRP A C 1
ATOM 708 O O . TRP A 1 93 ? 13.691 18.338 4.286 1.00 38.17 93 TRP A O 1
ATOM 719 N N . ASP A 1 94 ? 12.814 20.296 4.973 1.00 35.68 94 ASP A N 1
ATOM 720 C CA . ASP A 1 94 ? 14.107 20.851 5.408 1.00 45.61 94 ASP A CA 1
ATOM 721 C C . ASP A 1 94 ? 14.786 19.964 6.451 1.00 48.54 94 ASP A C 1
ATOM 722 O O . ASP A 1 94 ? 15.992 19.747 6.420 1.00 48.19 94 ASP A O 1
ATOM 727 N N . PHE A 1 95 ? 13.993 19.461 7.379 1.00 41.85 95 PHE A N 1
ATOM 728 C CA . PHE A 1 95 ? 14.506 18.582 8.411 1.00 44.64 95 PHE A CA 1
ATOM 729 C C . PHE A 1 95 ? 15.002 17.266 7.825 1.00 48.49 95 PHE A C 1
ATOM 730 O O . PHE A 1 95 ? 16.152 16.865 8.038 1.00 53.09 95 PHE A O 1
ATOM 738 N N . VAL A 1 96 ? 14.122 16.587 7.099 1.00 44.17 96 VAL A N 1
ATOM 739 C CA . VAL A 1 96 ? 14.442 15.280 6.546 1.00 36.56 96 VAL A CA 1
ATOM 740 C C . VAL A 1 96 ? 15.645 15.350 5.596 1.00 44.22 96 VAL A C 1
ATOM 741 O O . VAL A 1 96 ? 16.570 14.537 5.703 1.00 42.25 96 VAL A O 1
ATOM 745 N N . SER A 1 97 ? 15.638 16.314 4.671 1.00 41.26 97 SER A N 1
ATOM 746 C CA . SER A 1 97 ? 16.726 16.437 3.700 1.00 37.95 97 SER A CA 1
ATOM 747 C C . SER A 1 97 ? 18.073 16.825 4.339 1.00 41.93 97 SER A C 1
ATOM 748 O O . SER A 1 97 ? 19.100 16.245 4.020 1.00 43.15 97 SER A O 1
ATOM 751 N N . SER A 1 98 ? 18.078 17.777 5.265 1.00 39.46 98 SER A N 1
ATOM 752 C CA . SER A 1 98 ? 19.300 18.101 6.002 1.00 38.74 98 SER A CA 1
ATOM 753 C C . SER A 1 98 ? 19.914 16.888 6.705 1.00 41.34 98 SER A C 1
ATOM 754 O O . SER A 1 98 ? 21.133 16.763 6.776 1.00 51.71 98 SER A O 1
ATOM 757 N N . LYS A 1 99 ? 19.087 15.979 7.208 1.00 39.39 99 LYS A N 1
ATOM 758 C CA . LYS A 1 99 ? 19.625 14.857 7.977 1.00 42.76 99 LYS A CA 1
ATOM 759 C C . LYS A 1 99 ? 20.127 13.772 7.053 1.00 50.84 99 LYS A C 1
ATOM 760 O O . LYS A 1 99 ? 21.126 13.108 7.326 1.00 43.63 99 LYS A O 1
ATOM 766 N N . ILE A 1 100 ? 19.428 13.581 5.946 1.00 47.39 100 ILE A N 1
ATOM 767 C CA . ILE A 1 100 ? 19.923 12.680 4.921 1.00 47.64 100 ILE A CA 1
ATOM 768 C C . ILE A 1 100 ? 21.237 13.190 4.302 1.00 44.62 100 ILE A C 1
ATOM 769 O O . ILE A 1 100 ? 22.163 12.409 4.095 1.00 43.24 100 ILE A O 1
ATOM 774 N N . ASN A 1 101 ? 21.332 14.487 4.030 1.00 37.07 101 ASN A N 1
ATOM 775 C CA . ASN A 1 101 ? 22.597 15.055 3.586 1.00 49.95 101 ASN A C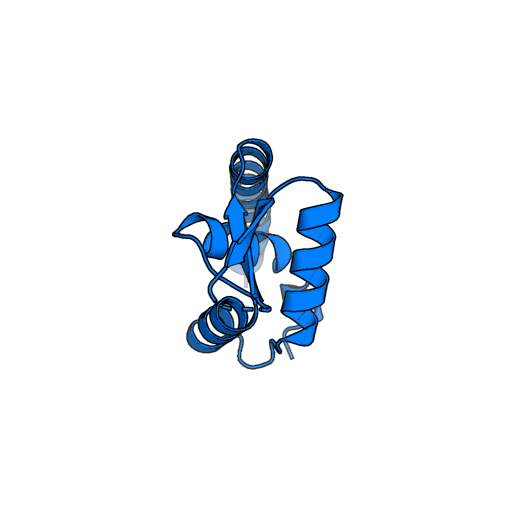A 1
ATOM 776 C C . ASN A 1 101 ? 23.734 14.993 4.620 1.00 50.96 101 ASN A C 1
ATOM 777 O O . ASN A 1 101 ? 24.911 14.920 4.238 1.00 50.96 101 ASN A O 1
ATOM 782 N N . VAL A 1 102 ? 23.401 15.045 5.911 1.00 56.13 102 VAL A N 1
ATOM 783 C CA . VAL A 1 102 ? 24.420 14.909 6.966 1.00 51.76 102 VAL A CA 1
ATOM 784 C C . VAL A 1 102 ? 25.001 13.506 6.865 1.00 42.92 102 VAL A C 1
ATOM 785 O O . VAL A 1 102 ? 26.192 13.281 7.058 1.00 63.29 102 VAL A O 1
ATOM 789 N N . LEU A 1 103 ? 24.141 12.569 6.512 1.00 41.45 103 LEU A N 1
ATOM 790 C CA . LEU A 1 103 ? 24.529 11.179 6.372 1.00 49.65 103 LEU A CA 1
ATOM 791 C C . LEU A 1 103 ? 25.365 10.951 5.110 1.00 55.99 103 LEU A C 1
ATOM 792 O O . LEU A 1 103 ? 26.377 10.256 5.133 1.00 61.06 103 LEU A O 1
ATOM 797 N N . LYS A 1 104 ? 24.920 11.534 4.007 1.00 59.31 104 LYS A N 1
ATOM 798 C CA . LYS A 1 104 ? 25.647 11.469 2.755 1.00 69.66 104 LYS A CA 1
ATOM 799 C C . LYS A 1 104 ? 27.035 12.065 2.938 1.00 75.97 104 LYS A C 1
ATOM 800 O O . LYS A 1 104 ? 28.010 11.566 2.379 1.00 71.29 104 LYS A O 1
ATOM 806 N N . SER A 1 105 ? 27.119 13.133 3.729 1.00 79.75 105 SER A N 1
ATOM 807 C CA . SER A 1 105 ? 28.367 13.884 3.872 1.00 81.93 105 SER A CA 1
ATOM 808 C C . SER A 1 105 ? 29.553 13.024 4.312 1.00 85.32 105 SER A C 1
ATOM 809 O O . SER A 1 105 ? 30.693 13.475 4.254 1.00 94.20 105 SER A O 1
ATOM 812 N N . SER A 1 106 ? 29.300 11.794 4.737 1.00 80.16 106 SER A N 1
ATOM 813 C CA . SER A 1 106 ? 30.390 10.914 5.146 1.00 82.38 106 SER A CA 1
ATOM 814 C C . SER A 1 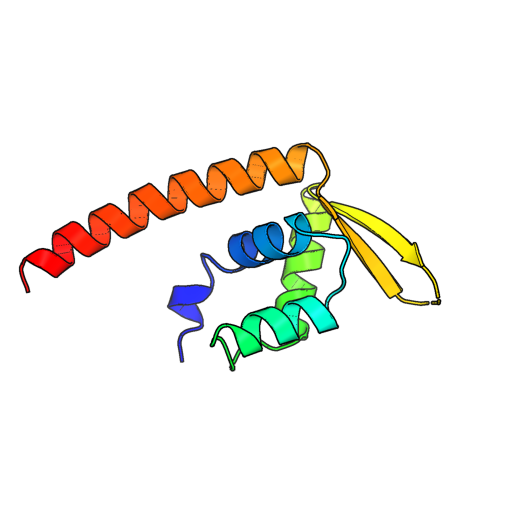106 ? 30.604 9.746 4.165 1.00 73.90 106 SER A C 1
ATOM 815 O O . SER A 1 106 ? 31.291 8.775 4.482 1.00 66.66 106 SER A O 1
ATOM 818 N N . ASN A 1 107 ? 29.996 9.855 2.983 1.00 81.89 107 ASN A N 1
ATOM 819 C CA . ASN A 1 107 ? 30.518 9.235 1.753 1.00 91.12 107 ASN A CA 1
ATOM 820 C C . ASN A 1 107 ? 29.784 9.730 0.504 1.00 107.78 107 ASN A C 1
ATOM 821 O O . ASN A 1 107 ? 30.222 10.679 -0.155 1.00 114.02 107 ASN A O 1
#

Foldseek 3Di:
DCCVVCVVQVLLLLLVVQAVDKDFQVVSQVVCCVVPVVVRDSVNSVVSVVVCVVVVQWDWDPDPVTIITHGDPNSVVVSVVSVVVVVVVVVVVVVVVVVD

Radius of gyration: 14.62 Å; Cα contacts (8 Å, |Δi|>4): 93; chains: 1; bounding box: 46×25×27 Å

B-factor: mean 60.74, std 21.19, range [28.95, 139.65]

Secondary structure (DSSP, 8-state):
--HHHHHHHHHHHHHHHHHHS-B-HHHHHHHHHHHT-TT--HHHHHHHHHHHHHTT-EEEEEE--EEEEEE-HHHHHHHHHHHHHHHHHHHHHHHHHTT-

Solvent-accessible surface area: 7158 Å² total; per-residue (Å²): 154,89,76,130,168,24,133,79,24,11,28,4,23,0,2,32,18,1,48,161,148,53,5,50,19,119,49,0,6,104,75,0,27,114,117,43,48,102,96,11,91,93,44,53,0,142,76,13,6,68,90,0,77,140,84,158,12,12,84,54,93,146,84,161,169,123,72,26,13,36,13,33,104,45,0,116,101,55,19,116,90,26,93,134,110,109,86,124,74,21,48,104,104,69,101,139,136,92,103,180

Organism: Bacillus cereus (strain ATCC 10987 / NRS 248) (NCBI:txid222523)